Protein AF-A0A5D4GVX3-F1 (afdb_monomer_lite)

pLDDT: mean 91.22, std 5.54, range [58.03, 96.62]

Radius of gyration: 18.21 Å; chains: 1; bounding box: 42×25×49 Å

Foldseek 3Di:
DVVLVVVLQVLLQVLLVLLLVLVVCVVVVHPVSVVSLVVLVVLLDLLVLLLLLLQLLVLLLCLLVDDPVVNVVSVVPGLVVSLSSLSSSVSNNNSNLVSCVVVPNVCSCVSVVDPSCVSSVVSVVCVVCSVVCNPDNVSSVVSSVVSNVSSVVSVVVSVVD

Organism: NCBI:txid2682781

Structure (mmCIF, N/CA/C/O backbone):
data_AF-A0A5D4GVX3-F1
#
_entry.id   AF-A0A5D4GVX3-F1
#
loop_
_atom_site.group_PDB
_atom_site.id
_atom_site.type_symbol
_atom_site.label_atom_id
_atom_site.label_alt_id
_atom_site.label_comp_id
_atom_site.label_asym_id
_atom_site.label_entity_id
_atom_site.label_seq_id
_atom_site.pdbx_PDB_ins_code
_atom_site.Cartn_x
_atom_site.Cartn_y
_atom_site.Cartn_z
_atom_site.occupancy
_atom_site.B_iso_or_equiv
_atom_site.auth_seq_id
_atom_site.auth_comp_id
_atom_site.auth_asym_id
_atom_site.auth_atom_id
_atom_site.pdbx_PDB_model_num
ATOM 1 N N . MET A 1 1 ? 17.079 -0.373 6.292 1.00 58.03 1 MET A N 1
ATOM 2 C CA . MET A 1 1 ? 15.939 -1.264 6.608 1.00 58.03 1 MET A CA 1
ATOM 3 C C . MET A 1 1 ? 15.285 -0.957 7.957 1.00 58.03 1 MET A C 1
ATOM 5 O O . MET A 1 1 ? 14.075 -0.788 7.978 1.00 58.03 1 MET A O 1
ATOM 9 N N . ASN A 1 2 ? 16.046 -0.792 9.052 1.00 74.06 2 ASN A N 1
ATOM 10 C CA . ASN A 1 2 ? 15.476 -0.601 10.399 1.00 74.06 2 ASN A CA 1
ATOM 11 C C . ASN A 1 2 ? 14.503 0.596 10.521 1.00 74.06 2 ASN A C 1
ATOM 13 O O . ASN A 1 2 ? 13.453 0.479 11.136 1.00 74.06 2 ASN A O 1
ATOM 17 N N . ARG A 1 3 ? 14.794 1.723 9.849 1.00 83.81 3 ARG A N 1
ATOM 18 C CA . ARG A 1 3 ? 13.968 2.945 9.919 1.00 83.81 3 ARG A CA 1
ATOM 19 C C . ARG A 1 3 ? 12.583 2.810 9.270 1.00 83.81 3 ARG A C 1
ATOM 21 O O . ARG A 1 3 ? 11.622 3.406 9.739 1.00 83.81 3 ARG A O 1
ATOM 28 N N . THR A 1 4 ? 12.478 2.044 8.183 1.00 87.19 4 THR A N 1
ATOM 29 C CA . THR A 1 4 ? 11.204 1.825 7.477 1.00 87.19 4 THR A CA 1
ATOM 30 C C . THR A 1 4 ? 10.305 0.896 8.280 1.00 87.19 4 THR A C 1
ATOM 32 O O . THR A 1 4 ? 9.127 1.187 8.446 1.00 87.19 4 THR A O 1
ATOM 35 N N . VAL A 1 5 ? 10.877 -0.176 8.838 1.00 89.62 5 VAL A N 1
ATOM 36 C CA . VAL A 1 5 ? 10.152 -1.104 9.716 1.00 89.62 5 VAL A CA 1
ATOM 37 C C . VAL A 1 5 ? 9.718 -0.401 10.999 1.00 89.62 5 VAL A C 1
ATOM 39 O O . VAL A 1 5 ? 8.562 -0.517 11.385 1.00 89.62 5 VAL A O 1
ATOM 42 N N . SER A 1 6 ? 10.594 0.391 11.627 1.00 92.38 6 SER A N 1
ATOM 43 C CA . SER A 1 6 ? 10.228 1.142 12.831 1.00 92.38 6 SER A CA 1
ATOM 44 C C . SER A 1 6 ? 9.108 2.147 12.563 1.00 92.38 6 SER A C 1
ATOM 46 O O . SER A 1 6 ? 8.189 2.247 13.366 1.00 92.38 6 SER A O 1
ATOM 48 N N . A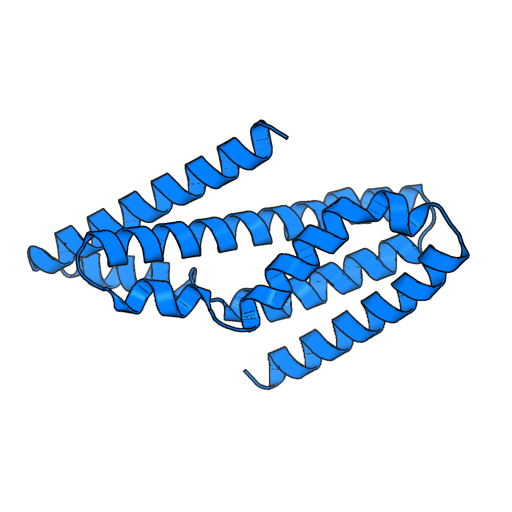LA A 1 7 ? 9.149 2.867 11.435 1.00 91.56 7 ALA A N 1
ATOM 49 C CA . ALA A 1 7 ? 8.081 3.790 11.050 1.00 91.56 7 ALA A CA 1
ATOM 50 C C . ALA A 1 7 ? 6.769 3.047 10.763 1.00 91.56 7 ALA A C 1
ATOM 52 O O . ALA A 1 7 ? 5.713 3.471 11.223 1.00 91.56 7 ALA A O 1
ATOM 53 N N . PHE A 1 8 ? 6.841 1.914 10.061 1.00 94.12 8 PHE A N 1
ATOM 54 C CA . PHE A 1 8 ? 5.690 1.057 9.800 1.00 94.12 8 PHE A CA 1
ATOM 55 C C . PHE A 1 8 ? 5.048 0.568 11.103 1.00 94.12 8 PHE A C 1
ATOM 57 O O . PHE A 1 8 ? 3.842 0.714 11.274 1.00 94.12 8 PHE A O 1
ATOM 64 N N . LEU A 1 9 ? 5.839 0.046 12.045 1.00 94.88 9 LEU A N 1
ATOM 65 C CA . LEU A 1 9 ? 5.340 -0.409 13.344 1.00 94.88 9 LEU A CA 1
ATOM 66 C C . LEU A 1 9 ? 4.771 0.745 14.170 1.00 94.88 9 LEU A C 1
ATOM 68 O O . LEU A 1 9 ? 3.699 0.605 14.746 1.00 94.88 9 LEU A O 1
ATOM 72 N N . LEU A 1 10 ? 5.453 1.892 14.197 1.00 96.06 10 LEU A N 1
ATOM 73 C CA . LEU A 1 10 ? 4.995 3.076 14.921 1.00 96.06 10 LEU A CA 1
ATOM 74 C C . LEU A 1 10 ? 3.619 3.533 14.422 1.00 96.06 10 LEU A C 1
ATOM 76 O O . LEU A 1 10 ? 2.715 3.728 15.230 1.00 96.06 10 LEU A O 1
ATOM 80 N N . VAL A 1 11 ? 3.446 3.666 13.103 1.00 95.94 11 VAL A N 1
ATOM 81 C CA . VAL A 1 11 ? 2.156 4.034 12.498 1.00 95.94 11 VAL A CA 1
ATOM 82 C C . VAL A 1 11 ? 1.083 3.011 12.868 1.00 95.94 11 VAL A C 1
ATOM 84 O O . VAL A 1 11 ? -0.012 3.399 13.270 1.00 95.94 11 VAL A O 1
ATOM 87 N N . GLY A 1 12 ? 1.401 1.719 12.811 1.00 95.31 12 GLY A N 1
ATOM 88 C CA . GLY A 1 12 ? 0.451 0.643 13.098 1.00 95.31 12 GLY A CA 1
ATOM 89 C C . GLY A 1 12 ? 0.004 0.651 14.556 1.00 95.31 12 GLY A C 1
ATOM 90 O O . GLY A 1 12 ? -1.183 0.547 14.848 1.00 95.31 12 GLY A O 1
ATOM 91 N N . VAL A 1 13 ? 0.939 0.859 15.484 1.00 96.31 13 VAL A N 1
ATOM 92 C CA . VAL A 1 13 ? 0.640 0.963 16.918 1.00 96.31 13 VAL A CA 1
ATOM 93 C C . VAL A 1 13 ? -0.185 2.214 17.214 1.00 96.31 13 VAL A C 1
ATOM 95 O O . VAL A 1 13 ? -1.193 2.125 17.910 1.00 96.31 13 VAL A O 1
ATOM 98 N N . LEU A 1 14 ? 0.194 3.377 16.677 1.00 96.56 14 LEU A N 1
ATOM 99 C CA . LEU A 1 14 ? -0.545 4.620 16.919 1.00 96.56 14 LEU A CA 1
ATOM 100 C C . LEU A 1 14 ? -1.964 4.567 16.337 1.00 96.56 14 LEU A C 1
ATOM 102 O O . LEU A 1 14 ? -2.912 4.996 16.992 1.00 96.56 14 LEU A O 1
ATOM 106 N N . THR A 1 15 ? -2.128 4.002 15.141 1.00 95.25 15 THR A N 1
ATOM 107 C CA . THR A 1 15 ? -3.449 3.821 14.515 1.00 95.25 15 THR A CA 1
ATOM 108 C C . THR A 1 15 ? -4.298 2.799 15.265 1.00 95.25 15 THR A C 1
ATOM 110 O O . THR A 1 15 ? -5.481 3.055 15.491 1.00 95.25 15 THR A O 1
ATOM 113 N N . ALA A 1 16 ? -3.704 1.705 15.749 1.00 95.19 16 ALA A N 1
ATOM 114 C CA . ALA A 1 16 ? -4.385 0.760 16.628 1.00 95.19 16 ALA A CA 1
ATOM 115 C C . ALA A 1 16 ? -4.859 1.436 17.924 1.00 95.19 16 ALA A C 1
ATOM 117 O O . ALA A 1 16 ? -6.019 1.291 18.295 1.00 95.19 16 ALA A O 1
ATOM 118 N N . LEU A 1 17 ? -4.013 2.234 18.585 1.00 95.75 17 LEU A N 1
ATOM 119 C CA . LEU A 1 17 ? -4.395 2.969 19.797 1.00 95.75 17 LEU A CA 1
ATOM 120 C C . LEU A 1 17 ? -5.536 3.964 19.542 1.00 95.75 17 LEU A C 1
ATOM 122 O O . LEU A 1 17 ? -6.456 4.056 20.354 1.00 95.75 17 LEU A O 1
ATOM 126 N N . LEU A 1 18 ? -5.522 4.667 18.406 1.00 94.50 18 LEU A N 1
ATOM 127 C CA . LEU A 1 18 ? -6.616 5.556 17.996 1.00 94.50 18 LEU A CA 1
ATOM 128 C C . LEU A 1 18 ? -7.925 4.788 17.752 1.00 94.50 18 LEU A C 1
ATOM 130 O O . LEU A 1 18 ? -8.999 5.251 18.152 1.00 94.50 18 LEU A O 1
ATOM 134 N N . ALA A 1 19 ? -7.848 3.606 17.137 1.00 94.19 19 ALA A N 1
ATOM 135 C CA . ALA A 1 19 ? -9.001 2.733 16.940 1.00 94.19 19 ALA A CA 1
ATOM 136 C C . ALA A 1 19 ? -9.552 2.226 18.282 1.00 94.19 19 ALA A C 1
ATOM 138 O O . ALA A 1 19 ? -10.756 2.309 18.520 1.00 94.19 19 ALA A O 1
ATOM 139 N N . VAL A 1 20 ? -8.678 1.789 19.193 1.00 94.75 20 VAL A N 1
ATOM 140 C CA . VAL A 1 20 ? -9.051 1.366 20.552 1.00 94.75 20 VAL A CA 1
ATOM 141 C C . VAL A 1 20 ? -9.720 2.499 21.323 1.00 94.75 20 VAL A C 1
ATOM 143 O O . VAL A 1 20 ? -10.772 2.288 21.924 1.00 94.75 20 VAL A O 1
ATOM 146 N N . LEU A 1 21 ? -9.160 3.709 21.275 1.00 94.06 21 LEU A N 1
ATOM 147 C CA . LEU A 1 21 ? -9.760 4.881 21.910 1.00 94.06 21 LEU A CA 1
ATOM 148 C C . LEU A 1 21 ? -11.154 5.165 21.338 1.00 94.06 21 LEU A C 1
ATOM 150 O O . LEU A 1 21 ? -12.090 5.418 22.094 1.00 94.06 21 LEU A O 1
ATOM 154 N N . SER A 1 22 ? -11.310 5.068 20.016 1.00 92.88 22 SER A N 1
ATOM 155 C CA . SER A 1 22 ? -12.602 5.254 19.348 1.00 92.88 22 SER A CA 1
ATOM 156 C C . SER A 1 22 ? -13.631 4.219 19.816 1.00 92.88 22 SER A C 1
ATOM 158 O O . SER A 1 22 ? -14.741 4.595 20.188 1.00 92.88 22 SER A O 1
ATOM 160 N N . ILE A 1 23 ? -13.253 2.937 19.889 1.00 92.25 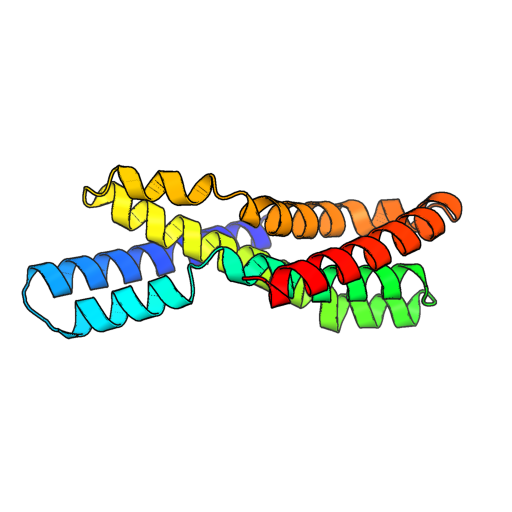23 ILE A N 1
ATOM 161 C CA . ILE A 1 23 ? -14.109 1.848 20.393 1.00 92.25 23 ILE A CA 1
ATOM 162 C C . ILE A 1 23 ? -14.487 2.087 21.862 1.00 92.25 23 ILE A C 1
ATOM 164 O O . ILE A 1 23 ? -15.657 1.988 22.232 1.00 92.25 23 ILE A O 1
ATOM 168 N N . ALA A 1 24 ? -13.518 2.453 22.703 1.00 92.38 24 ALA A N 1
ATOM 169 C CA . ALA A 1 24 ? -13.754 2.728 24.116 1.00 92.38 24 ALA A CA 1
ATOM 170 C C . ALA A 1 24 ? -14.734 3.895 24.321 1.00 92.38 24 ALA A C 1
ATOM 172 O O . ALA A 1 24 ? -15.618 3.810 25.174 1.00 92.38 24 ALA A O 1
ATOM 173 N N . LEU A 1 25 ? -14.616 4.960 23.521 1.00 93.00 25 LEU A N 1
ATOM 174 C CA . LEU A 1 25 ? -15.528 6.104 23.562 1.00 93.00 25 LEU A CA 1
ATOM 175 C C . LEU A 1 25 ? -16.950 5.730 23.128 1.00 93.00 25 LEU A C 1
ATOM 177 O O . LEU A 1 25 ? -17.900 6.144 23.796 1.00 93.00 25 LEU A O 1
ATOM 181 N N . VAL A 1 26 ? -17.104 4.910 22.079 1.00 92.62 26 VAL A N 1
ATOM 182 C CA . VAL A 1 26 ? -18.419 4.378 21.665 1.00 92.62 26 VAL A CA 1
ATOM 183 C C . VAL A 1 26 ? -19.050 3.570 22.796 1.00 92.62 26 VAL A C 1
ATOM 185 O O . VAL A 1 26 ? -20.200 3.814 23.152 1.00 92.62 26 VAL A O 1
ATOM 188 N N . ASN A 1 27 ? -18.285 2.675 23.426 1.00 89.88 27 ASN A N 1
ATOM 189 C CA . ASN A 1 27 ? -18.774 1.841 24.529 1.00 89.88 27 ASN A CA 1
ATOM 190 C C . ASN A 1 27 ? -19.198 2.656 25.763 1.00 89.88 27 ASN A C 1
ATOM 192 O O . ASN A 1 27 ? -19.987 2.183 26.577 1.00 89.88 27 ASN A O 1
ATOM 196 N N . LYS A 1 28 ? -18.679 3.879 25.917 1.00 92.62 28 LYS A N 1
ATOM 197 C CA . LYS A 1 28 ? -19.068 4.824 26.976 1.00 92.62 28 LYS A CA 1
ATOM 198 C C . LYS A 1 28 ? -20.224 5.753 26.577 1.00 92.62 28 LYS A C 1
ATOM 200 O O . LYS A 1 28 ? -20.630 6.572 27.393 1.00 92.62 28 LYS A O 1
ATOM 205 N N . GLY A 1 29 ? -20.759 5.632 25.360 1.00 90.12 29 GLY A N 1
ATOM 206 C CA . GLY A 1 29 ? -21.873 6.445 24.863 1.00 90.12 29 GLY A CA 1
ATOM 207 C C . GLY A 1 29 ? -21.468 7.811 24.298 1.00 90.12 29 GLY A C 1
ATOM 208 O O . GLY A 1 29 ? -22.335 8.637 24.019 1.00 90.12 29 GLY A O 1
ATOM 209 N N . TYR A 1 30 ? -20.171 8.075 24.103 1.00 90.94 30 TYR A N 1
ATOM 210 C CA . TYR A 1 30 ? -19.706 9.328 23.506 1.00 90.94 30 TYR A CA 1
ATOM 211 C C . TYR A 1 30 ? -19.734 9.252 21.972 1.00 90.94 30 TYR A C 1
ATOM 213 O O . TYR A 1 30 ? -19.004 8.468 21.362 1.00 90.94 30 TYR A O 1
ATOM 221 N N . GLY A 1 31 ? -20.502 10.139 21.327 1.00 85.75 31 GLY A N 1
ATOM 222 C CA . GLY A 1 31 ? -20.640 10.187 19.860 1.00 85.75 31 GLY A CA 1
ATOM 223 C C . GLY A 1 31 ? -19.329 10.420 19.089 1.00 85.75 31 GLY A C 1
ATOM 224 O O . GLY A 1 31 ? -19.208 10.015 17.934 1.00 85.75 31 GLY A O 1
ATOM 225 N N . PHE A 1 32 ? -18.306 10.994 19.733 1.00 88.38 32 PHE A N 1
ATOM 226 C CA . PHE A 1 32 ? -16.979 11.190 19.135 1.00 88.38 32 PHE A CA 1
ATOM 227 C C . PHE A 1 32 ? -16.289 9.879 18.739 1.00 88.38 32 PHE A C 1
ATOM 229 O O . PHE A 1 32 ? -15.534 9.864 17.768 1.00 88.38 32 PHE A O 1
ATOM 236 N N . GLY A 1 33 ? -16.569 8.772 19.436 1.00 87.94 33 GLY A N 1
ATOM 237 C CA . GLY A 1 33 ? -15.998 7.469 19.091 1.00 87.94 33 GLY A CA 1
ATOM 238 C C . GLY A 1 33 ? -16.492 6.942 17.737 1.00 87.94 33 GLY A C 1
ATOM 239 O O . GLY A 1 33 ? -15.712 6.387 16.960 1.00 87.94 33 GLY A O 1
ATOM 240 N N . ALA A 1 34 ? -17.766 7.181 17.405 1.00 89.56 34 ALA A N 1
ATOM 241 C CA . ALA A 1 34 ? -18.336 6.819 16.105 1.00 89.56 34 ALA A CA 1
ATOM 242 C C . ALA A 1 34 ? -17.726 7.668 14.977 1.00 89.56 34 ALA A C 1
ATOM 244 O O . ALA A 1 34 ? -17.435 7.178 13.889 1.00 89.56 34 ALA A O 1
ATOM 245 N N . LEU A 1 35 ? -17.458 8.943 15.266 1.00 91.81 35 LEU A N 1
ATOM 246 C CA . LEU A 1 35 ? -16.807 9.854 14.329 1.00 91.81 35 LE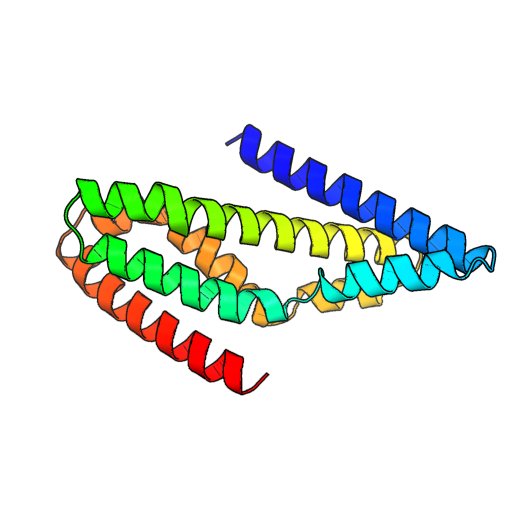U A CA 1
ATOM 247 C C . LEU A 1 35 ? -15.351 9.430 14.063 1.00 91.81 35 LEU A C 1
ATOM 249 O O . LEU A 1 35 ? -14.935 9.356 12.909 1.00 91.81 35 LEU A O 1
ATOM 253 N N . GLY A 1 36 ? -14.592 9.102 15.114 1.00 88.44 36 GLY A N 1
ATOM 254 C CA . GLY A 1 36 ? -13.207 8.631 15.005 1.00 88.44 36 GLY A CA 1
ATOM 255 C C . GLY A 1 36 ? -13.081 7.317 14.231 1.00 88.44 36 GLY A C 1
ATOM 256 O O . GLY A 1 36 ? -12.288 7.230 13.293 1.00 88.44 36 GLY A O 1
ATOM 257 N N . SER A 1 37 ? -13.918 6.329 14.556 1.00 88.56 37 SER A N 1
ATOM 258 C CA . SER A 1 37 ? -13.961 5.049 13.834 1.00 88.56 37 SER A CA 1
ATOM 259 C C . SER A 1 37 ? -14.353 5.224 12.365 1.00 88.56 37 SER A C 1
ATOM 261 O O . SER A 1 37 ? -13.650 4.721 11.496 1.00 88.56 37 SER A O 1
ATOM 263 N N . GLY A 1 38 ? -15.374 6.031 12.058 1.00 89.88 38 GLY A N 1
ATOM 264 C CA . GLY A 1 38 ? -15.751 6.314 10.670 1.00 89.88 38 GLY A CA 1
ATOM 265 C C . GLY A 1 38 ? -14.644 7.004 9.863 1.00 89.88 38 GLY A C 1
ATOM 266 O O . GLY A 1 38 ? -14.470 6.734 8.676 1.00 89.88 38 GLY A O 1
ATOM 267 N N . ARG A 1 39 ? -13.847 7.885 10.481 1.00 90.00 39 ARG A N 1
ATOM 268 C CA . ARG A 1 39 ? -12.690 8.508 9.808 1.00 90.00 39 ARG A CA 1
ATOM 269 C C . ARG A 1 39 ? -11.571 7.505 9.554 1.00 90.00 39 ARG A C 1
ATOM 271 O O . ARG A 1 39 ? -11.006 7.518 8.463 1.00 90.00 39 ARG A O 1
ATOM 278 N N . LEU A 1 40 ? -11.282 6.642 10.526 1.00 90.44 40 LEU A N 1
ATOM 279 C CA . LEU A 1 40 ? -10.305 5.570 10.359 1.00 90.44 40 LEU A CA 1
ATOM 280 C C . LEU A 1 40 ? -10.731 4.596 9.262 1.00 90.44 40 LEU A C 1
ATOM 282 O O . LEU A 1 40 ? -9.882 4.211 8.473 1.00 90.44 40 LEU A O 1
ATOM 286 N N . ASP A 1 41 ? -12.018 4.285 9.136 1.00 87.75 41 ASP A N 1
ATOM 287 C CA . ASP A 1 41 ? -12.528 3.366 8.110 1.00 87.75 41 ASP A CA 1
ATOM 288 C C . ASP A 1 41 ? -12.414 3.929 6.695 1.00 87.75 41 ASP A C 1
ATOM 290 O O . ASP A 1 41 ? -12.053 3.211 5.766 1.00 87.75 41 ASP A O 1
ATOM 294 N N . 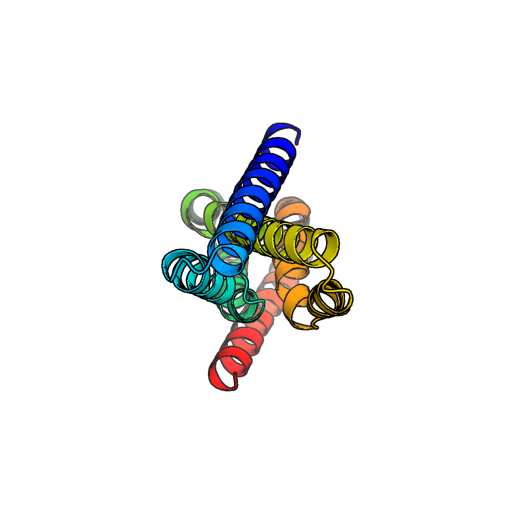ASN A 1 42 ? -12.641 5.235 6.535 1.00 87.12 42 ASN A N 1
ATOM 295 C CA . ASN A 1 42 ? -12.437 5.908 5.253 1.00 87.12 42 ASN A CA 1
ATOM 296 C C . ASN A 1 42 ? -10.964 5.889 4.809 1.00 87.12 42 ASN A C 1
ATOM 298 O O . ASN A 1 42 ? -10.681 5.867 3.614 1.00 87.12 42 ASN A O 1
ATOM 302 N N . ILE A 1 43 ? -10.024 5.908 5.760 1.00 86.50 43 ILE A N 1
ATOM 303 C CA . ILE A 1 43 ? -8.583 5.829 5.477 1.00 86.50 43 ILE A CA 1
ATOM 304 C C . ILE A 1 43 ? -8.152 4.368 5.297 1.00 86.50 43 ILE A C 1
ATOM 306 O O . ILE A 1 43 ? -7.373 4.053 4.400 1.00 86.50 43 ILE A O 1
ATOM 310 N N . ALA A 1 44 ? -8.670 3.467 6.129 1.00 84.56 44 ALA A N 1
ATOM 311 C CA . ALA A 1 44 ? -8.348 2.047 6.166 1.00 84.56 44 ALA A CA 1
ATOM 312 C C . ALA A 1 44 ? -9.132 1.241 5.114 1.00 84.56 44 ALA A C 1
ATOM 314 O O . ALA A 1 44 ? -9.613 0.141 5.387 1.00 84.56 44 ALA A O 1
ATOM 315 N N . SER A 1 45 ? -9.237 1.783 3.901 1.00 86.62 45 SER A N 1
ATOM 316 C CA . SER A 1 45 ? -9.891 1.130 2.772 1.00 86.62 45 SER A CA 1
ATOM 317 C C . SER A 1 45 ? -8.858 0.585 1.791 1.00 86.62 45 SER A C 1
ATOM 319 O O . SER A 1 45 ? -8.012 1.327 1.281 1.00 86.62 45 SER A O 1
ATOM 321 N N . ALA A 1 46 ? -8.959 -0.710 1.481 1.00 84.56 46 ALA A N 1
ATOM 322 C CA . ALA A 1 46 ? -8.105 -1.367 0.492 1.00 84.56 46 ALA A CA 1
ATOM 323 C C . ALA A 1 46 ? -8.292 -0.785 -0.925 1.00 84.56 46 ALA A C 1
ATOM 325 O O . ALA A 1 46 ? -7.364 -0.829 -1.737 1.00 84.56 46 ALA A O 1
ATOM 326 N N . ALA A 1 47 ? -9.430 -0.128 -1.190 1.00 87.12 47 ALA A N 1
ATOM 327 C CA . ALA A 1 47 ? -9.735 0.473 -2.488 1.00 87.12 47 ALA A CA 1
ATOM 328 C C . ALA A 1 47 ? -8.744 1.584 -2.858 1.00 87.12 47 ALA A C 1
ATOM 330 O O . ALA A 1 47 ? -8.514 1.852 -4.035 1.00 87.12 47 ALA A O 1
ATOM 331 N N . THR A 1 48 ? -8.097 2.190 -1.858 1.00 90.00 48 THR A N 1
ATOM 332 C CA . THR A 1 48 ? -7.086 3.235 -2.056 1.00 90.00 48 THR A CA 1
ATOM 333 C C . THR A 1 48 ? -5.812 2.725 -2.738 1.00 90.00 48 THR A C 1
ATOM 335 O O . THR A 1 48 ? -5.097 3.519 -3.355 1.00 90.00 48 THR A O 1
ATOM 338 N N . PHE A 1 49 ? -5.529 1.416 -2.706 1.00 92.88 49 PHE A N 1
ATOM 339 C CA . PHE A 1 49 ? -4.325 0.861 -3.332 1.00 92.88 49 PHE A CA 1
ATOM 340 C C . PHE A 1 49 ? -4.395 0.810 -4.857 1.00 92.88 49 PHE A C 1
ATOM 342 O O . PHE A 1 49 ? -3.350 0.902 -5.497 1.00 92.88 49 PHE A O 1
ATOM 349 N N . VAL A 1 50 ? -5.587 0.705 -5.449 1.00 92.44 50 VAL A N 1
ATOM 350 C CA . VAL A 1 50 ? -5.757 0.640 -6.912 1.00 92.44 50 VAL A CA 1
ATOM 351 C C . VAL A 1 50 ? -5.295 1.934 -7.605 1.00 92.44 50 VAL A C 1
ATOM 353 O O . VAL A 1 50 ? -4.379 1.863 -8.433 1.00 92.44 50 VAL A O 1
ATOM 356 N N . PRO A 1 51 ? -5.818 3.131 -7.258 1.00 92.81 51 PRO A N 1
ATOM 357 C CA . PRO A 1 51 ? -5.342 4.376 -7.858 1.00 92.81 51 PRO A CA 1
ATOM 358 C C . PRO A 1 51 ? -3.882 4.662 -7.492 1.00 92.81 51 PRO A C 1
ATOM 360 O O . PRO A 1 51 ? -3.121 5.174 -8.313 1.00 92.81 51 PRO A O 1
ATOM 363 N N . LEU A 1 52 ? -3.447 4.284 -6.287 1.00 94.31 52 LEU A N 1
ATOM 364 C CA . LEU A 1 52 ? -2.068 4.491 -5.855 1.00 94.31 52 LEU A CA 1
ATOM 365 C C . LEU A 1 52 ? -1.084 3.624 -6.658 1.00 94.31 52 LEU A C 1
ATOM 367 O O . LEU A 1 52 ? -0.024 4.109 -7.060 1.00 94.31 52 LEU A O 1
ATOM 371 N N . ALA A 1 53 ? -1.456 2.384 -6.982 1.00 95.06 53 ALA A N 1
ATOM 372 C CA . ALA A 1 53 ? -0.686 1.513 -7.865 1.00 95.06 53 ALA A CA 1
ATOM 373 C C . ALA A 1 53 ? -0.681 2.005 -9.316 1.00 95.06 53 ALA A C 1
ATOM 375 O O . ALA A 1 53 ? 0.343 1.871 -9.992 1.00 95.06 53 ALA A O 1
ATOM 376 N N . ALA A 1 54 ? -1.759 2.637 -9.791 1.00 94.81 54 ALA A N 1
ATOM 377 C CA . ALA A 1 54 ? -1.777 3.280 -11.105 1.00 94.81 54 ALA A CA 1
ATOM 378 C C . ALA A 1 54 ? -0.714 4.388 -11.198 1.00 94.81 54 ALA A C 1
ATOM 380 O O . ALA A 1 54 ? 0.115 4.394 -12.107 1.00 94.81 54 ALA A O 1
ATOM 381 N N . ILE A 1 55 ? -0.683 5.292 -10.216 1.00 95.81 55 ILE A N 1
ATOM 382 C CA . ILE A 1 55 ? 0.277 6.405 -10.201 1.00 95.81 55 ILE A CA 1
ATOM 383 C C . ILE A 1 55 ? 1.703 5.878 -9.995 1.00 95.81 55 ILE A C 1
ATOM 385 O O . ILE A 1 55 ? 2.644 6.336 -10.648 1.00 95.81 55 ILE A O 1
ATOM 389 N N . TYR A 1 56 ? 1.877 4.882 -9.125 1.00 96.62 56 TYR A N 1
ATOM 390 C CA . TYR A 1 56 ? 3.181 4.270 -8.895 1.00 96.62 56 TYR A CA 1
ATOM 391 C C . TYR A 1 56 ? 3.723 3.578 -10.150 1.00 96.62 56 TYR A C 1
ATOM 393 O O . TYR A 1 56 ? 4.884 3.773 -10.508 1.00 96.62 56 TYR A O 1
ATOM 401 N N . SER A 1 57 ? 2.892 2.791 -10.837 1.00 95.81 57 SER A N 1
ATOM 402 C CA . SER A 1 57 ? 3.282 2.116 -12.079 1.00 95.81 57 SER A CA 1
ATOM 403 C C . SER A 1 57 ? 3.621 3.119 -13.180 1.00 95.81 57 SER A C 1
ATOM 405 O O . SER A 1 57 ? 4.617 2.928 -13.872 1.00 95.81 57 SER A O 1
ATOM 407 N N . LEU A 1 58 ? 2.912 4.248 -13.265 1.00 96.06 58 LEU A N 1
ATOM 408 C CA . LEU A 1 58 ? 3.275 5.330 -14.179 1.00 96.06 58 LEU A CA 1
ATOM 409 C C . LEU A 1 58 ? 4.656 5.911 -13.840 1.00 96.06 58 LEU A C 1
ATOM 411 O O . LEU A 1 58 ? 5.502 6.066 -14.722 1.00 96.06 58 LEU A O 1
ATOM 415 N N . ALA A 1 59 ? 4.922 6.190 -12.561 1.00 95.62 59 ALA A N 1
ATOM 416 C CA . ALA A 1 59 ? 6.231 6.667 -12.114 1.00 95.62 59 ALA A CA 1
ATOM 417 C C . ALA A 1 59 ? 7.345 5.645 -12.409 1.00 95.62 59 ALA A C 1
ATOM 419 O O . ALA A 1 59 ? 8.437 6.021 -12.843 1.00 95.62 59 ALA A O 1
ATOM 420 N N . ALA A 1 60 ? 7.069 4.353 -12.225 1.00 95.06 60 ALA A N 1
ATOM 421 C CA . ALA A 1 60 ? 7.985 3.268 -12.558 1.00 95.06 60 ALA A CA 1
ATOM 422 C C . ALA A 1 60 ? 8.256 3.194 -14.071 1.00 95.06 60 ALA A C 1
ATOM 424 O O . ALA A 1 60 ? 9.417 3.125 -14.476 1.00 95.06 60 ALA A O 1
ATOM 425 N N . ALA A 1 61 ? 7.224 3.301 -14.912 1.00 95.81 61 ALA A N 1
ATOM 426 C CA . ALA A 1 61 ? 7.367 3.360 -16.366 1.00 95.81 61 ALA A CA 1
ATOM 427 C C . ALA A 1 61 ? 8.235 4.556 -16.795 1.00 95.81 61 ALA A C 1
ATOM 429 O O . ALA A 1 61 ? 9.159 4.401 -17.597 1.00 95.81 61 ALA A O 1
ATOM 430 N N . LEU A 1 62 ? 8.021 5.732 -16.198 1.00 94.44 62 LEU A N 1
ATOM 431 C CA . LEU A 1 62 ? 8.850 6.913 -16.451 1.00 94.44 62 LEU A CA 1
ATOM 432 C C . LEU A 1 62 ? 10.319 6.676 -16.079 1.00 94.44 62 LEU A C 1
ATOM 434 O O . LEU A 1 62 ? 11.204 7.046 -16.846 1.00 94.44 62 LEU A O 1
ATOM 438 N N . MET A 1 63 ? 10.613 6.011 -14.960 1.00 93.75 63 MET A N 1
ATOM 439 C CA . MET A 1 63 ? 11.998 5.665 -14.599 1.00 93.75 63 MET A CA 1
ATOM 440 C C . MET A 1 63 ? 12.654 4.657 -15.542 1.00 93.75 63 MET A C 1
ATOM 442 O O . MET A 1 63 ? 13.882 4.675 -15.690 1.00 93.75 63 MET A O 1
ATOM 446 N N . MET A 1 64 ? 11.860 3.783 -16.164 1.00 93.25 64 MET A N 1
ATOM 447 C CA . MET A 1 64 ? 12.342 2.888 -17.213 1.00 93.25 64 MET A CA 1
ATOM 448 C C . MET A 1 64 ? 12.594 3.643 -18.517 1.00 93.25 64 MET A C 1
ATOM 450 O O . MET A 1 64 ? 13.503 3.285 -19.252 1.00 93.25 64 MET A O 1
ATOM 454 N N . LEU A 1 65 ? 11.871 4.715 -18.821 1.00 92.94 65 LEU A N 1
ATOM 455 C CA . LEU A 1 65 ? 12.081 5.461 -20.064 1.00 92.94 65 LEU A CA 1
ATOM 456 C C . LEU A 1 65 ? 13.209 6.501 -19.947 1.00 92.94 65 LEU A C 1
ATOM 458 O O . LEU A 1 65 ? 14.066 6.610 -20.823 1.00 92.94 65 LEU A O 1
ATOM 462 N N . LEU A 1 66 ? 13.236 7.243 -18.842 1.00 92.50 66 LEU A N 1
ATOM 463 C CA . LEU A 1 66 ? 14.044 8.449 -18.673 1.00 92.50 66 LEU A CA 1
ATOM 464 C C . LEU A 1 66 ? 15.554 8.187 -18.491 1.00 92.50 66 LEU A C 1
ATOM 466 O O . LEU A 1 66 ? 15.968 7.122 -18.016 1.00 92.50 66 LEU A O 1
ATOM 470 N N . PRO A 1 67 ? 16.411 9.181 -18.809 1.00 90.50 67 PRO A N 1
ATOM 471 C CA . PRO A 1 67 ? 17.833 9.131 -18.480 1.00 90.50 67 PRO A CA 1
ATOM 472 C C . PRO A 1 67 ? 18.051 9.144 -16.960 1.00 90.50 67 PRO A C 1
ATOM 474 O O . PRO A 1 67 ? 17.204 9.609 -16.197 1.00 90.50 67 PRO A O 1
ATOM 477 N N . LEU A 1 68 ? 19.224 8.680 -16.510 1.00 88.75 68 LEU A N 1
ATOM 478 C CA . LEU A 1 68 ? 19.539 8.441 -15.091 1.00 88.75 68 LEU A CA 1
ATOM 479 C C . LEU A 1 68 ? 19.178 9.610 -14.157 1.00 88.75 68 LEU A C 1
ATOM 481 O O . LEU A 1 68 ? 18.575 9.377 -13.113 1.00 88.75 68 LEU A O 1
ATOM 485 N N . ARG A 1 69 ? 19.494 10.854 -14.544 1.00 90.38 69 ARG A N 1
ATOM 486 C CA . ARG A 1 69 ? 19.195 12.050 -13.733 1.00 90.38 69 ARG A CA 1
ATOM 487 C C . ARG A 1 69 ? 17.693 12.289 -13.571 1.00 90.38 69 ARG A C 1
ATOM 489 O O . ARG A 1 69 ? 17.225 12.499 -12.458 1.00 90.38 69 ARG A O 1
ATOM 496 N N . ALA A 1 70 ? 16.936 12.211 -14.664 1.00 92.38 70 ALA A N 1
ATOM 497 C CA . ALA A 1 70 ? 15.490 12.408 -14.635 1.00 92.38 70 ALA A CA 1
ATOM 498 C C . ALA A 1 70 ? 14.778 11.245 -13.925 1.00 92.38 70 ALA A C 1
ATOM 500 O O . ALA A 1 70 ? 13.871 11.474 -13.133 1.00 92.38 70 ALA A O 1
ATOM 501 N N . ALA A 1 71 ? 15.245 10.007 -14.105 1.00 91.00 71 ALA A N 1
ATOM 502 C CA . ALA A 1 71 ? 14.744 8.865 -13.345 1.00 91.00 71 ALA A CA 1
ATOM 503 C C . ALA A 1 71 ? 14.996 9.021 -11.832 1.00 91.00 71 ALA A C 1
ATOM 505 O O . ALA A 1 71 ? 14.120 8.705 -11.032 1.00 91.00 71 ALA A O 1
ATOM 506 N N . GLY A 1 72 ? 16.157 9.559 -11.436 1.00 91.38 72 GLY A N 1
ATOM 507 C CA . GLY A 1 72 ? 16.444 9.902 -10.039 1.00 91.38 72 GLY A CA 1
ATOM 508 C C . GLY A 1 72 ? 15.477 10.950 -9.478 1.00 91.38 72 GLY A C 1
ATOM 509 O O . GLY A 1 72 ? 14.980 10.789 -8.365 1.00 91.38 72 GLY A O 1
ATOM 510 N N . PHE A 1 73 ? 15.138 11.971 -10.270 1.00 94.94 73 PHE A N 1
ATOM 511 C CA . PHE A 1 73 ? 14.138 12.976 -9.897 1.00 94.94 73 PHE A CA 1
ATOM 512 C C . PHE A 1 73 ? 12.742 12.366 -9.698 1.00 94.94 73 PHE A C 1
ATOM 514 O O . PHE A 1 73 ? 12.096 12.638 -8.685 1.00 94.94 73 PHE A O 1
ATOM 521 N N . VAL A 1 74 ? 12.291 11.502 -10.616 1.00 95.25 74 VAL A N 1
ATOM 522 C CA . VAL A 1 74 ? 11.001 10.796 -10.485 1.00 95.25 74 VAL A CA 1
ATOM 523 C C . VAL A 1 74 ? 11.014 9.858 -9.276 1.00 95.25 74 VAL A C 1
ATOM 525 O O . VAL A 1 74 ? 10.015 9.745 -8.568 1.00 95.25 74 VAL A O 1
ATOM 528 N N . HIS A 1 75 ? 12.142 9.208 -8.985 1.00 93.50 75 HIS A N 1
ATOM 529 C CA . HIS A 1 75 ? 12.257 8.342 -7.813 1.00 93.50 75 HIS A CA 1
ATOM 530 C C . HIS A 1 75 ? 12.103 9.118 -6.509 1.00 93.50 75 HIS A C 1
ATOM 532 O O . HIS A 1 75 ? 11.295 8.732 -5.666 1.00 93.50 75 HIS A O 1
ATOM 538 N N . ALA A 1 76 ? 12.821 10.233 -6.374 1.00 94.12 76 ALA A N 1
ATOM 539 C CA . ALA A 1 76 ? 12.792 11.047 -5.166 1.00 94.12 76 ALA A CA 1
ATOM 540 C C . ALA A 1 76 ? 11.426 11.712 -4.925 1.00 94.12 76 ALA A C 1
ATOM 542 O O . ALA A 1 76 ? 10.975 11.766 -3.784 1.00 94.12 76 ALA A O 1
ATOM 543 N N . ASN A 1 77 ? 10.763 12.193 -5.982 1.00 95.12 77 ASN A N 1
ATOM 544 C CA . ASN A 1 77 ? 9.562 13.025 -5.843 1.00 95.12 77 ASN A CA 1
ATOM 545 C C . ASN A 1 77 ? 8.241 12.277 -6.055 1.00 95.12 77 ASN A C 1
ATOM 547 O O . ASN A 1 77 ? 7.208 12.755 -5.600 1.00 95.12 77 ASN A O 1
ATOM 551 N N . ALA A 1 78 ? 8.249 11.127 -6.734 1.00 93.88 78 ALA A N 1
ATOM 552 C CA . ALA A 1 78 ? 7.034 10.360 -7.004 1.00 93.88 78 ALA A CA 1
ATOM 553 C C . ALA A 1 78 ? 7.082 8.974 -6.356 1.00 93.88 78 ALA A C 1
ATOM 555 O O . ALA A 1 78 ? 6.350 8.717 -5.404 1.00 93.88 78 ALA A O 1
ATOM 556 N N . ALA A 1 79 ? 7.948 8.068 -6.819 1.00 93.88 79 ALA A N 1
ATOM 557 C CA . ALA A 1 79 ? 7.856 6.675 -6.370 1.00 93.88 79 ALA A CA 1
ATOM 558 C C . ALA A 1 79 ? 8.229 6.470 -4.902 1.00 93.88 79 ALA A C 1
ATOM 560 O O . ALA A 1 79 ? 7.609 5.635 -4.255 1.00 93.88 79 ALA A O 1
ATOM 561 N N . GLY A 1 80 ? 9.220 7.196 -4.374 1.00 94.38 80 GLY A N 1
ATOM 562 C CA . GLY A 1 80 ? 9.577 7.144 -2.954 1.00 94.38 80 GLY A CA 1
ATOM 563 C C . GLY A 1 80 ? 8.390 7.515 -2.056 1.00 94.38 80 GLY A C 1
ATOM 564 O O . GLY A 1 80 ? 7.985 6.692 -1.234 1.00 94.38 80 GLY A O 1
ATOM 565 N N . PRO A 1 81 ? 7.781 8.701 -2.249 1.00 95.38 81 PRO A N 1
ATOM 566 C CA . PRO A 1 81 ? 6.563 9.099 -1.544 1.00 95.38 81 PRO A CA 1
ATOM 567 C C . PRO A 1 81 ? 5.373 8.152 -1.749 1.00 95.38 81 PRO A C 1
ATOM 569 O O . PRO A 1 81 ? 4.648 7.860 -0.802 1.00 95.38 81 PRO A O 1
ATOM 572 N N . LEU A 1 82 ? 5.160 7.632 -2.960 1.00 95.81 82 LEU A N 1
ATOM 573 C CA . LEU A 1 82 ? 4.063 6.691 -3.225 1.00 95.81 82 LEU A CA 1
ATOM 574 C C . LEU A 1 82 ? 4.279 5.357 -2.501 1.00 95.81 82 LEU A C 1
ATOM 576 O O . LEU A 1 82 ? 3.355 4.831 -1.886 1.00 95.81 82 LEU A O 1
ATOM 580 N N . TYR A 1 83 ? 5.507 4.839 -2.505 1.00 95.44 83 TYR A N 1
ATOM 581 C CA . TYR A 1 83 ? 5.878 3.641 -1.755 1.00 95.44 83 TYR A CA 1
ATOM 582 C C . TYR A 1 83 ? 5.695 3.831 -0.244 1.00 95.44 83 TYR A C 1
ATOM 584 O O . TYR A 1 83 ? 5.099 2.978 0.414 1.00 95.44 83 TYR A O 1
ATOM 592 N N . SER A 1 84 ? 6.154 4.954 0.319 1.00 94.94 84 SER A N 1
ATOM 593 C CA . SER A 1 84 ? 5.952 5.230 1.745 1.00 94.94 84 SER A CA 1
ATOM 594 C C . SER A 1 84 ? 4.471 5.391 2.087 1.00 94.94 84 SER A C 1
ATOM 596 O O . SER A 1 84 ? 4.033 4.869 3.108 1.00 94.94 84 SER A O 1
ATOM 598 N N . THR A 1 85 ? 3.685 6.025 1.215 1.00 94.75 85 THR A N 1
ATOM 599 C CA . THR A 1 85 ? 2.228 6.142 1.380 1.00 94.75 85 THR A CA 1
ATOM 600 C C . THR A 1 85 ? 1.560 4.768 1.386 1.00 94.75 85 THR A C 1
ATOM 602 O O . THR A 1 85 ? 0.757 4.493 2.275 1.00 94.75 85 THR A O 1
ATOM 605 N N . ALA A 1 86 ? 1.938 3.871 0.469 1.00 94.94 86 ALA A N 1
ATOM 606 C CA . ALA A 1 86 ? 1.433 2.499 0.445 1.00 94.94 86 ALA A CA 1
ATOM 607 C C . ALA A 1 86 ? 1.733 1.755 1.758 1.00 94.94 86 ALA A C 1
ATOM 609 O O . ALA A 1 86 ? 0.855 1.094 2.310 1.00 94.94 86 ALA A O 1
ATOM 610 N N . LEU A 1 87 ? 2.947 1.905 2.298 1.00 95.38 87 LEU A N 1
ATOM 611 C CA . LEU A 1 87 ? 3.319 1.316 3.587 1.00 95.38 87 LEU A CA 1
ATOM 612 C C . LEU A 1 87 ? 2.534 1.909 4.761 1.00 95.38 87 LEU A C 1
ATOM 614 O O . LEU A 1 87 ? 2.121 1.166 5.648 1.00 95.38 87 LEU A O 1
ATOM 618 N N . VAL A 1 88 ? 2.330 3.227 4.781 1.00 95.31 88 VAL A N 1
ATOM 619 C CA . VAL A 1 88 ? 1.560 3.913 5.829 1.00 95.31 88 VAL A CA 1
ATOM 620 C C . VAL A 1 88 ? 0.099 3.469 5.800 1.00 95.31 88 VAL A C 1
ATOM 622 O O . VAL A 1 88 ? -0.452 3.157 6.854 1.00 95.31 88 VAL A O 1
ATOM 625 N N . LEU A 1 89 ? -0.515 3.373 4.618 1.00 94.44 89 LEU A N 1
ATOM 626 C CA . LEU A 1 89 ? -1.884 2.875 4.462 1.00 94.44 89 LEU A CA 1
ATOM 627 C C . LEU A 1 89 ? -1.998 1.412 4.890 1.00 94.44 89 LEU A C 1
ATOM 629 O O . LEU A 1 89 ? -2.873 1.077 5.684 1.00 94.44 89 LEU A O 1
ATOM 633 N N . LEU A 1 90 ? -1.075 0.554 4.447 1.00 94.88 90 LEU A N 1
ATOM 634 C CA . LEU A 1 90 ? -1.050 -0.856 4.839 1.00 94.88 90 LEU A CA 1
ATOM 635 C C . LEU A 1 90 ? -0.917 -1.009 6.359 1.00 94.88 90 LEU A C 1
ATOM 637 O O . LEU A 1 90 ? -1.666 -1.762 6.977 1.00 94.88 90 LEU A O 1
ATOM 641 N N . SER A 1 91 ? -0.002 -0.251 6.963 1.00 95.19 91 SER A N 1
ATOM 642 C CA . SER A 1 91 ? 0.187 -0.208 8.412 1.00 95.19 91 SER A CA 1
ATOM 643 C C . SER A 1 91 ? -1.072 0.262 9.145 1.00 95.19 91 SER A C 1
ATOM 645 O O . SER A 1 91 ? -1.479 -0.355 10.128 1.00 95.19 91 SER A O 1
ATOM 647 N N . THR A 1 92 ? -1.729 1.303 8.629 1.00 95.25 92 THR A N 1
ATOM 648 C CA . THR A 1 92 ? -2.975 1.844 9.188 1.00 95.25 92 THR A CA 1
ATOM 649 C C . THR A 1 92 ? -4.091 0.806 9.156 1.00 95.25 92 THR A C 1
ATOM 651 O O . THR A 1 92 ? -4.759 0.601 10.168 1.00 95.25 92 THR A O 1
ATOM 654 N N . ILE A 1 93 ? -4.270 0.105 8.032 1.00 94.25 93 ILE A N 1
ATOM 655 C CA . ILE A 1 93 ? -5.294 -0.938 7.911 1.00 94.25 93 ILE A CA 1
ATOM 656 C C . ILE A 1 93 ? -5.012 -2.076 8.893 1.00 94.25 93 ILE A C 1
ATOM 658 O O . ILE A 1 93 ? -5.901 -2.467 9.647 1.00 94.25 93 ILE A O 1
ATOM 662 N N . ILE A 1 94 ? -3.771 -2.569 8.944 1.00 94.50 94 ILE A N 1
ATOM 663 C CA . ILE A 1 94 ? -3.386 -3.633 9.880 1.00 94.50 94 ILE A CA 1
ATOM 664 C C . ILE A 1 94 ? -3.620 -3.189 11.330 1.00 94.50 94 ILE A C 1
ATOM 666 O O . ILE A 1 94 ? -4.184 -3.956 12.106 1.00 94.50 94 ILE A O 1
ATOM 670 N N . GLY A 1 95 ? -3.249 -1.957 11.692 1.00 93.69 95 GLY A N 1
ATOM 671 C CA . GLY A 1 95 ? -3.462 -1.404 13.032 1.00 93.69 95 GLY A CA 1
ATOM 672 C C . GLY A 1 95 ? -4.941 -1.333 13.418 1.00 93.69 95 GLY A C 1
ATOM 673 O O . GLY A 1 95 ? -5.325 -1.795 14.496 1.00 93.69 95 GLY A O 1
ATOM 674 N N . VAL A 1 96 ? -5.792 -0.825 12.521 1.00 94.31 96 VAL A N 1
ATOM 675 C CA . VAL A 1 96 ? -7.247 -0.740 12.738 1.00 94.31 96 VAL A CA 1
ATOM 676 C C . VAL A 1 96 ? -7.869 -2.130 12.888 1.00 94.31 96 VAL A C 1
ATOM 678 O O . VAL A 1 96 ? -8.632 -2.359 13.832 1.00 94.31 96 VAL A O 1
ATOM 681 N N . GLN A 1 97 ? -7.528 -3.082 12.014 1.00 93.75 97 GLN A N 1
ATOM 682 C CA . GLN A 1 97 ? -8.099 -4.431 12.090 1.00 93.75 97 GLN A CA 1
ATOM 683 C C . GLN A 1 97 ? -7.572 -5.227 13.286 1.00 93.75 97 GLN A C 1
ATOM 685 O O . GLN A 1 97 ? -8.344 -5.946 13.919 1.00 93.75 97 GLN A O 1
ATOM 690 N N . ALA A 1 98 ? -6.302 -5.057 13.663 1.00 93.69 98 ALA A N 1
ATOM 691 C CA . ALA A 1 98 ? -5.749 -5.660 14.873 1.00 93.69 98 ALA A CA 1
ATOM 692 C C . ALA A 1 98 ? -6.469 -5.154 16.134 1.00 93.69 98 ALA A C 1
ATOM 694 O O . ALA A 1 98 ? -6.826 -5.956 16.998 1.00 93.69 98 ALA A O 1
ATOM 695 N N . ALA A 1 99 ? -6.751 -3.847 16.217 1.00 93.31 99 ALA A N 1
ATOM 696 C CA . ALA A 1 99 ? -7.542 -3.279 17.307 1.00 93.31 99 ALA A CA 1
ATOM 697 C C . ALA A 1 99 ? -8.961 -3.868 17.343 1.00 93.31 99 ALA A C 1
ATOM 699 O O . ALA A 1 99 ? -9.429 -4.302 18.392 1.00 93.31 99 ALA A O 1
ATOM 700 N N . ARG A 1 100 ? -9.642 -3.958 16.199 1.00 92.00 100 ARG A N 1
ATOM 701 C CA . ARG A 1 100 ? -10.993 -4.543 16.115 1.00 92.00 100 ARG A CA 1
ATOM 702 C C . ARG A 1 100 ? -11.025 -6.015 16.513 1.00 92.00 100 ARG A C 1
ATOM 704 O O . ARG A 1 100 ? -11.925 -6.429 17.243 1.00 92.00 100 ARG A O 1
ATOM 711 N N . PHE A 1 101 ? -10.032 -6.782 16.078 1.00 93.06 101 PHE A N 1
ATOM 712 C CA . PHE A 1 101 ? -9.878 -8.181 16.454 1.00 93.06 101 PHE A CA 1
ATOM 713 C C . PHE A 1 101 ? -9.679 -8.336 17.967 1.00 93.06 101 PHE A C 1
ATOM 715 O O . PHE A 1 101 ? -10.374 -9.132 18.600 1.00 93.06 101 PHE A O 1
ATOM 722 N N . ALA A 1 102 ? -8.803 -7.521 18.566 1.00 91.62 102 ALA A N 1
ATOM 723 C CA . ALA A 1 102 ? -8.546 -7.533 20.007 1.00 91.62 102 ALA A CA 1
ATOM 724 C C . ALA A 1 102 ? -9.788 -7.181 20.848 1.00 91.62 102 ALA A C 1
ATOM 726 O O . ALA A 1 102 ? -9.936 -7.682 21.960 1.00 91.62 102 ALA A O 1
ATOM 727 N N . PHE A 1 103 ? -10.698 -6.365 20.309 1.00 90.75 103 PHE A N 1
ATOM 728 C CA . PHE A 1 103 ? -11.940 -5.944 20.969 1.00 90.75 103 PHE A CA 1
ATOM 729 C C . PHE A 1 103 ? -13.180 -6.745 20.526 1.00 90.75 103 PHE A C 1
ATOM 731 O O . PHE A 1 103 ? -14.309 -6.316 20.756 1.00 90.75 103 PHE A O 1
ATOM 738 N N . GLY A 1 104 ? -12.986 -7.935 19.943 1.00 85.88 104 GLY A N 1
ATOM 739 C CA . GLY A 1 104 ? -14.040 -8.947 19.782 1.00 85.88 104 GLY A CA 1
ATOM 740 C C . GLY A 1 104 ? -14.601 -9.124 18.370 1.00 85.88 104 GLY A C 1
ATOM 741 O O . GLY A 1 104 ? -15.393 -10.042 18.154 1.00 85.88 104 GLY A O 1
ATOM 742 N N . SER A 1 105 ? -14.174 -8.328 17.386 1.00 87.19 105 SER A N 1
ATOM 743 C CA . SER A 1 105 ? -14.609 -8.490 15.992 1.00 87.19 105 SER A CA 1
ATOM 744 C C . SER A 1 105 ? -13.731 -9.507 15.257 1.00 87.19 105 SER A C 1
ATOM 746 O O . SER A 1 105 ? -12.730 -9.161 14.629 1.00 87.19 105 SER A O 1
ATOM 748 N N . ARG A 1 106 ? -14.087 -10.795 15.347 1.00 83.00 106 ARG A N 1
ATOM 749 C CA . ARG A 1 106 ? -13.324 -11.894 14.715 1.00 83.00 106 ARG A CA 1
ATOM 750 C C . ARG A 1 106 ? -13.276 -11.792 13.191 1.00 83.00 106 ARG A C 1
ATOM 752 O O . ARG A 1 106 ? -12.286 -12.188 12.584 1.00 83.00 106 ARG A O 1
ATOM 759 N N . GLU A 1 107 ? -14.314 -11.224 12.589 1.00 84.44 107 GLU A N 1
ATOM 760 C CA . GLU A 1 107 ? -14.392 -11.016 11.144 1.00 84.44 107 GLU A CA 1
ATOM 761 C C . GLU A 1 107 ? -13.493 -9.870 10.659 1.00 84.44 107 GLU A C 1
ATOM 763 O O . GLU A 1 107 ? -13.230 -9.782 9.468 1.00 84.44 107 GLU A O 1
ATOM 768 N N . ALA A 1 108 ? -12.937 -9.035 11.547 1.00 85.06 108 ALA A N 1
ATOM 769 C CA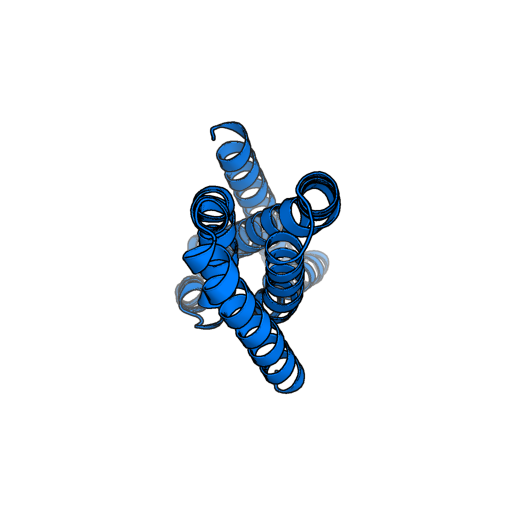 . ALA A 1 108 ? -12.086 -7.908 11.149 1.00 85.06 108 ALA A CA 1
ATOM 770 C C . ALA A 1 108 ? -10.850 -8.327 10.332 1.00 85.06 108 ALA A C 1
ATOM 772 O O . ALA A 1 108 ? -10.384 -7.575 9.477 1.00 85.06 108 ALA A O 1
ATOM 773 N N . LEU A 1 109 ? -10.324 -9.534 10.567 1.00 86.44 109 LEU A N 1
ATOM 774 C CA . LEU A 1 109 ? -9.159 -10.046 9.843 1.00 86.44 109 LEU A CA 1
ATOM 775 C C . LEU A 1 109 ? -9.493 -10.537 8.430 1.00 86.44 109 LEU A C 1
ATOM 777 O O . LEU A 1 109 ? -8.589 -10.595 7.600 1.00 86.44 109 LEU A O 1
ATOM 781 N N . SER A 1 110 ? -10.757 -10.852 8.126 1.00 87.31 110 SER A N 1
ATOM 782 C CA . SER A 1 110 ? -11.144 -11.295 6.778 1.00 87.31 110 SER A CA 1
ATOM 783 C C . SER A 1 110 ? -10.925 -10.195 5.738 1.00 87.31 110 SER A C 1
ATOM 785 O O . SER A 1 110 ? -10.585 -10.493 4.597 1.00 87.31 110 SER A O 1
ATOM 787 N N . VAL A 1 111 ? -10.995 -8.926 6.159 1.00 85.69 111 VAL A N 1
ATOM 788 C CA . VAL A 1 111 ? -10.700 -7.762 5.312 1.00 85.69 111 VAL A CA 1
ATOM 789 C C . VAL A 1 111 ? -9.278 -7.821 4.752 1.00 85.69 111 VAL A C 1
ATOM 791 O O . VAL A 1 111 ? -9.053 -7.384 3.632 1.00 85.69 111 VAL A O 1
ATOM 794 N N . LEU A 1 112 ? -8.313 -8.406 5.471 1.00 86.44 112 LEU A N 1
ATOM 795 C CA . LEU A 1 112 ? -6.926 -8.519 4.997 1.00 86.44 112 LEU A CA 1
ATOM 796 C C . LEU A 1 112 ? -6.753 -9.522 3.843 1.00 86.44 112 LEU A C 1
ATOM 798 O O . LEU A 1 112 ? -5.680 -9.575 3.245 1.00 86.44 112 LEU A O 1
ATOM 802 N N . ILE A 1 113 ? -7.785 -10.311 3.533 1.00 88.81 113 ILE A N 1
ATOM 803 C CA . ILE A 1 113 ? -7.803 -11.279 2.426 1.00 88.81 113 ILE A CA 1
ATOM 804 C C . ILE A 1 113 ? -8.352 -10.628 1.140 1.00 88.81 113 ILE A C 1
ATOM 806 O O . ILE A 1 113 ? -8.411 -11.268 0.092 1.00 88.81 113 ILE A O 1
ATOM 810 N N . ASP A 1 114 ? -8.724 -9.345 1.181 1.00 90.00 114 ASP A N 1
ATOM 811 C CA . ASP A 1 114 ? -9.195 -8.627 -0.002 1.00 90.00 114 ASP A CA 1
ATOM 812 C C . ASP A 1 114 ? -8.146 -8.661 -1.130 1.00 90.00 114 ASP A C 1
ATOM 814 O O . ASP A 1 114 ? -6.956 -8.384 -0.945 1.00 90.00 114 ASP A O 1
ATOM 818 N N . TRP A 1 115 ? -8.599 -8.993 -2.336 1.00 89.62 115 TRP A N 1
ATOM 819 C CA . TRP A 1 115 ? -7.763 -9.075 -3.528 1.00 89.62 115 TRP A CA 1
ATOM 820 C C . TRP A 1 115 ? -7.090 -7.730 -3.859 1.00 89.62 115 TRP A C 1
ATOM 822 O O . TRP A 1 115 ? -6.019 -7.714 -4.470 1.00 89.62 115 TRP A O 1
ATOM 832 N N . GLN A 1 116 ? -7.658 -6.601 -3.420 1.00 90.31 116 GLN A N 1
ATOM 833 C CA . GLN A 1 116 ? -7.088 -5.267 -3.633 1.00 90.31 116 GLN A CA 1
ATOM 834 C C . GLN A 1 116 ? -5.713 -5.088 -2.963 1.00 90.31 116 GLN A C 1
ATOM 836 O O . GLN A 1 116 ? -4.905 -4.274 -3.418 1.00 90.31 116 GLN A O 1
ATOM 841 N N . PHE A 1 117 ? -5.372 -5.891 -1.947 1.00 91.88 117 PHE A N 1
ATOM 842 C CA . PHE A 1 117 ? -4.030 -5.871 -1.352 1.00 91.88 117 PHE A CA 1
ATOM 843 C C . PHE A 1 117 ? -2.928 -6.318 -2.320 1.00 91.88 117 PHE A C 1
ATOM 845 O O . PHE A 1 117 ? -1.769 -5.943 -2.127 1.00 91.88 117 PHE A O 1
ATOM 852 N N . ILE A 1 118 ? -3.262 -7.036 -3.401 1.00 92.31 118 ILE A N 1
ATOM 853 C CA . ILE A 1 118 ? -2.301 -7.400 -4.456 1.00 92.31 118 ILE A CA 1
ATOM 854 C C . ILE A 1 118 ? -1.615 -6.146 -5.020 1.00 92.31 118 ILE A C 1
ATOM 856 O O . ILE A 1 118 ? -0.415 -6.176 -5.288 1.00 92.31 118 ILE A O 1
ATOM 860 N N . PHE A 1 119 ? -2.324 -5.018 -5.128 1.00 92.88 119 PHE A N 1
ATOM 861 C CA . PHE A 1 119 ? -1.748 -3.758 -5.602 1.00 92.88 119 PHE A CA 1
ATOM 862 C C . PHE A 1 119 ? -0.714 -3.176 -4.632 1.00 92.88 119 PHE A C 1
ATOM 864 O O . PHE A 1 119 ? 0.337 -2.703 -5.068 1.00 92.88 119 PHE A O 1
ATOM 871 N N . ALA A 1 120 ? -0.959 -3.266 -3.321 1.00 93.12 120 ALA A N 1
ATOM 872 C CA . ALA A 1 120 ? 0.013 -2.863 -2.305 1.00 93.12 120 ALA A CA 1
ATOM 873 C C . ALA A 1 120 ? 1.294 -3.705 -2.411 1.00 93.12 120 ALA A C 1
ATOM 875 O O . ALA A 1 120 ? 2.401 -3.162 -2.462 1.00 93.12 120 ALA A O 1
ATOM 876 N N . PHE A 1 121 ? 1.147 -5.029 -2.520 1.00 93.50 121 PHE A N 1
ATOM 877 C CA . PHE A 1 121 ? 2.281 -5.935 -2.704 1.00 93.50 121 PHE A CA 1
ATOM 878 C C . PHE A 1 121 ? 3.023 -5.675 -4.017 1.00 93.50 121 PHE A C 1
ATOM 880 O O . PHE A 1 121 ? 4.253 -5.685 -4.023 1.00 93.50 121 PHE A O 1
ATOM 887 N N . ALA A 1 122 ? 2.308 -5.373 -5.103 1.00 93.62 122 ALA A N 1
ATOM 888 C CA . ALA A 1 122 ? 2.909 -5.024 -6.385 1.00 93.62 122 ALA A CA 1
ATOM 889 C C . ALA A 1 122 ? 3.770 -3.755 -6.287 1.00 93.62 122 ALA A C 1
ATOM 891 O O . ALA A 1 122 ? 4.898 -3.754 -6.782 1.00 93.62 122 ALA A O 1
ATOM 892 N N . ILE A 1 123 ? 3.292 -2.707 -5.603 1.00 95.44 123 ILE A N 1
ATOM 893 C CA . ILE A 1 123 ? 4.074 -1.485 -5.351 1.00 95.44 123 ILE A CA 1
ATOM 894 C C . ILE A 1 123 ? 5.350 -1.817 -4.576 1.00 95.44 123 ILE A C 1
ATOM 896 O O . ILE A 1 123 ? 6.440 -1.424 -4.992 1.00 95.44 123 ILE A O 1
ATOM 900 N N . ILE A 1 124 ? 5.230 -2.562 -3.472 1.00 95.19 124 ILE A N 1
ATOM 901 C CA . ILE A 1 124 ? 6.365 -2.917 -2.610 1.00 95.19 124 ILE A CA 1
ATOM 902 C C . ILE A 1 124 ? 7.391 -3.749 -3.388 1.00 95.19 124 ILE A C 1
ATOM 904 O O . ILE A 1 124 ? 8.572 -3.402 -3.416 1.00 95.19 124 ILE A O 1
ATOM 908 N N . ALA A 1 125 ? 6.948 -4.808 -4.067 1.00 94.44 125 ALA A N 1
ATOM 909 C CA . ALA A 1 125 ? 7.814 -5.683 -4.848 1.00 94.44 125 ALA A CA 1
ATOM 910 C C . ALA A 1 125 ? 8.519 -4.919 -5.977 1.00 94.44 125 ALA A C 1
ATOM 912 O O . ALA A 1 125 ? 9.738 -5.031 -6.137 1.00 94.44 125 ALA A O 1
ATOM 913 N N . ALA A 1 126 ? 7.781 -4.088 -6.718 1.00 93.88 126 ALA A N 1
ATOM 914 C CA . ALA A 1 126 ? 8.346 -3.246 -7.765 1.00 93.88 126 ALA A CA 1
ATOM 915 C C . ALA A 1 126 ? 9.358 -2.236 -7.207 1.00 93.88 126 ALA A C 1
ATOM 917 O O . ALA A 1 126 ? 10.377 -1.982 -7.844 1.00 93.88 126 ALA A O 1
ATOM 918 N N . HIS A 1 127 ? 9.114 -1.663 -6.024 1.00 94.69 127 HIS A N 1
ATOM 919 C CA . HIS A 1 127 ? 10.042 -0.719 -5.396 1.00 94.69 127 HIS A CA 1
ATOM 920 C C . HIS A 1 127 ? 11.356 -1.383 -4.994 1.00 94.69 127 HIS A C 1
ATOM 922 O O . HIS A 1 127 ? 12.429 -0.860 -5.291 1.00 94.69 127 HIS A O 1
ATOM 928 N N . LEU A 1 128 ? 11.276 -2.558 -4.367 1.00 93.25 128 LEU A N 1
ATOM 929 C CA . LEU A 1 128 ? 12.450 -3.293 -3.896 1.00 93.25 128 LEU A CA 1
ATOM 930 C C . LEU A 1 128 ? 13.296 -3.848 -5.048 1.00 93.25 128 LEU A C 1
ATOM 932 O O . LEU A 1 128 ? 14.519 -3.901 -4.944 1.00 93.25 128 LEU A O 1
ATOM 936 N N . THR A 1 129 ? 12.662 -4.226 -6.159 1.00 93.12 129 THR A N 1
ATOM 937 C CA . THR A 1 129 ? 13.349 -4.793 -7.332 1.00 93.12 129 THR A CA 1
ATOM 938 C C . THR A 1 129 ? 13.762 -3.746 -8.368 1.00 93.12 129 THR A C 1
ATOM 940 O O . THR A 1 129 ? 14.493 -4.075 -9.299 1.00 93.12 129 THR A O 1
ATOM 943 N N . MET A 1 130 ? 13.376 -2.475 -8.201 1.00 90.19 130 MET A N 1
ATOM 944 C CA . MET A 1 130 ? 13.558 -1.407 -9.196 1.00 90.19 130 MET A CA 1
ATOM 945 C C . MET A 1 130 ? 14.996 -1.278 -9.720 1.00 90.19 130 MET A C 1
ATOM 947 O O . MET A 1 130 ? 15.209 -1.064 -10.915 1.00 90.19 130 MET A O 1
ATOM 951 N N . ASN A 1 131 ? 15.991 -1.424 -8.841 1.00 89.00 131 ASN A N 1
ATOM 952 C CA . ASN A 1 131 ? 17.399 -1.344 -9.233 1.00 89.00 131 ASN A CA 1
ATOM 953 C C . ASN A 1 131 ? 17.803 -2.491 -10.168 1.00 89.00 131 ASN A C 1
ATOM 955 O O . ASN A 1 131 ? 18.515 -2.257 -11.142 1.00 89.00 131 ASN A O 1
ATOM 959 N N . GLU A 1 132 ? 17.308 -3.703 -9.917 1.00 89.12 132 GLU A N 1
ATOM 960 C CA . GLU A 1 132 ? 17.590 -4.863 -10.766 1.00 89.12 132 GLU A CA 1
ATOM 961 C C . GLU A 1 132 ? 16.857 -4.784 -12.102 1.00 89.12 132 GLU A C 1
ATOM 963 O O . GLU A 1 132 ? 17.437 -5.054 -13.156 1.00 89.12 132 GLU A O 1
ATOM 968 N N . LEU A 1 133 ? 15.610 -4.309 -12.083 1.00 86.38 133 LEU A N 1
ATOM 969 C CA . LEU A 1 133 ? 14.813 -4.111 -13.294 1.00 86.38 133 LEU A CA 1
ATOM 970 C C . LEU A 1 133 ? 15.472 -3.129 -14.274 1.00 86.38 133 LEU A C 1
ATOM 972 O O . LEU A 1 133 ? 15.363 -3.291 -15.488 1.00 86.38 133 LEU A O 1
ATOM 976 N N . ARG A 1 134 ? 16.194 -2.128 -13.756 1.00 85.62 134 ARG A N 1
ATOM 977 C CA . ARG A 1 134 ? 16.887 -1.113 -14.565 1.00 85.62 134 ARG A CA 1
ATOM 978 C C . ARG A 1 134 ? 18.283 -1.524 -15.024 1.00 85.62 134 ARG A C 1
ATOM 980 O O . ARG A 1 134 ? 18.847 -0.833 -15.873 1.00 85.62 134 ARG A O 1
ATOM 987 N N . ARG A 1 135 ? 18.843 -2.608 -14.480 1.00 86.25 135 ARG A N 1
ATOM 988 C CA . ARG A 1 135 ? 20.233 -3.013 -14.730 1.00 86.25 135 ARG A CA 1
ATOM 989 C C . ARG A 1 135 ? 20.460 -3.462 -16.171 1.00 86.25 135 ARG A C 1
ATOM 991 O O . ARG A 1 135 ? 21.476 -3.121 -16.768 1.00 86.25 135 ARG A O 1
ATOM 998 N N . ASN A 1 136 ? 19.498 -4.190 -16.735 1.00 90.06 136 ASN A N 1
ATOM 999 C CA . ASN A 1 136 ? 19.588 -4.749 -18.082 1.00 90.06 136 ASN A CA 1
ATOM 1000 C C . ASN A 1 136 ? 18.632 -4.025 -19.032 1.00 90.06 136 ASN A C 1
ATOM 1002 O O . ASN A 1 136 ? 17.464 -3.832 -18.703 1.00 90.06 136 ASN A O 1
ATOM 1006 N N . VAL A 1 137 ? 19.091 -3.704 -20.2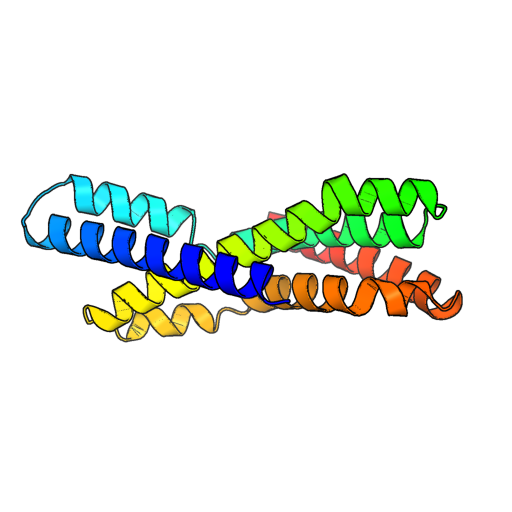47 1.00 88.31 137 VAL A N 1
ATOM 1007 C CA . VAL A 1 137 ? 18.264 -3.026 -21.267 1.00 88.31 137 VAL A CA 1
ATOM 1008 C C . VAL A 1 137 ? 17.010 -3.837 -21.605 1.00 88.31 137 VAL A C 1
ATOM 1010 O O . VAL A 1 137 ? 15.926 -3.276 -21.699 1.00 88.31 137 VAL A O 1
ATOM 1013 N N . LEU A 1 138 ? 17.134 -5.163 -21.713 1.00 91.50 138 LEU A N 1
ATOM 1014 C CA . LEU A 1 138 ? 16.003 -6.044 -22.004 1.00 91.50 138 LEU A CA 1
ATOM 1015 C C . LEU A 1 138 ? 14.944 -6.015 -20.888 1.00 91.50 138 LEU A C 1
ATOM 1017 O O . LEU A 1 138 ? 13.764 -5.838 -21.177 1.00 91.50 138 LEU A O 1
ATOM 1021 N N . LEU A 1 139 ? 15.360 -6.109 -19.617 1.00 90.94 139 LEU A N 1
ATOM 1022 C CA . LEU A 1 139 ? 14.441 -5.997 -18.476 1.00 90.94 139 LEU A CA 1
ATOM 1023 C C . LEU A 1 139 ? 13.789 -4.619 -18.434 1.00 90.94 139 LEU A C 1
ATOM 1025 O O . LEU A 1 139 ? 12.580 -4.515 -18.272 1.00 90.94 139 LEU A O 1
ATOM 1029 N N . ARG A 1 140 ? 14.573 -3.568 -18.662 1.00 90.88 140 ARG A N 1
ATOM 1030 C CA . ARG A 1 140 ? 14.096 -2.188 -18.679 1.00 90.88 140 ARG A CA 1
ATOM 1031 C C . ARG A 1 140 ? 12.985 -1.978 -19.714 1.00 90.88 140 ARG A C 1
ATOM 1033 O O . ARG A 1 140 ? 11.965 -1.378 -19.383 1.00 90.88 140 ARG A O 1
ATOM 1040 N N . THR A 1 141 ? 13.138 -2.504 -20.930 1.00 92.00 141 THR A N 1
ATOM 1041 C CA . THR A 1 141 ? 12.116 -2.384 -21.984 1.00 92.00 141 THR A CA 1
ATOM 1042 C C . THR A 1 141 ? 10.887 -3.250 -21.704 1.00 92.00 141 THR A C 1
ATOM 1044 O O . THR A 1 141 ? 9.764 -2.778 -21.864 1.00 92.00 141 THR A O 1
ATOM 1047 N N . ILE A 1 142 ? 11.065 -4.490 -21.235 1.00 93.94 142 ILE A N 1
ATOM 1048 C CA . ILE A 1 142 ? 9.934 -5.365 -20.881 1.00 93.94 142 ILE A CA 1
ATOM 1049 C C . ILE A 1 142 ? 9.122 -4.746 -19.742 1.00 93.94 142 ILE A C 1
ATOM 1051 O O . ILE A 1 142 ? 7.905 -4.605 -19.847 1.00 93.94 142 ILE A O 1
ATOM 1055 N N . PHE A 1 143 ? 9.789 -4.325 -18.668 1.00 92.81 143 PHE A N 1
ATOM 1056 C CA . PHE A 1 143 ? 9.111 -3.759 -17.510 1.00 92.81 143 PHE A CA 1
ATOM 1057 C C . PHE A 1 143 ? 8.521 -2.381 -17.785 1.00 92.81 143 PHE A C 1
ATOM 1059 O O . PHE A 1 143 ? 7.516 -2.044 -17.171 1.00 92.81 143 PHE A O 1
ATOM 1066 N N . PHE A 1 144 ? 9.053 -1.613 -18.739 1.00 94.38 144 PHE A N 1
ATOM 1067 C CA . PHE A 1 144 ? 8.358 -0.427 -19.238 1.00 94.38 144 PHE A CA 1
ATOM 1068 C C . PHE A 1 144 ? 6.957 -0.779 -19.761 1.00 94.38 144 PHE A C 1
ATOM 1070 O O . PHE A 1 144 ? 5.978 -0.175 -19.326 1.00 94.38 144 PHE A O 1
ATOM 1077 N N . VAL A 1 145 ? 6.848 -1.794 -20.627 1.00 96.12 145 VAL A N 1
ATOM 1078 C CA . VAL A 1 145 ? 5.556 -2.244 -21.172 1.00 96.12 145 VAL A CA 1
ATOM 1079 C C . VAL A 1 145 ? 4.654 -2.795 -20.067 1.00 96.12 145 VAL A C 1
ATOM 1081 O O . VAL A 1 145 ? 3.478 -2.442 -20.009 1.00 96.12 145 VAL A O 1
ATOM 1084 N N . VAL A 1 146 ? 5.201 -3.607 -19.156 1.00 95.94 146 VAL A N 1
ATOM 1085 C CA . VAL A 1 146 ? 4.447 -4.164 -18.018 1.00 95.94 146 VAL A CA 1
ATOM 1086 C C . VAL A 1 146 ? 3.903 -3.058 -17.117 1.00 95.94 146 VAL A C 1
ATOM 1088 O O . VAL A 1 146 ? 2.730 -3.099 -16.758 1.00 95.94 146 VAL A O 1
ATOM 1091 N N . PHE A 1 147 ? 4.711 -2.054 -16.765 1.00 95.94 147 PHE A N 1
ATOM 1092 C CA . PHE A 1 147 ? 4.254 -0.950 -15.924 1.00 95.94 147 PHE A CA 1
ATOM 1093 C C . PHE A 1 147 ? 3.206 -0.091 -16.623 1.00 95.94 147 PHE A C 1
ATOM 1095 O O . PHE A 1 147 ? 2.238 0.295 -15.979 1.00 95.94 147 PHE A O 1
ATOM 1102 N N . LEU A 1 148 ? 3.336 0.146 -17.929 1.00 96.06 148 LEU A N 1
ATOM 1103 C CA . LEU A 1 148 ? 2.335 0.881 -18.704 1.00 96.06 148 LEU A CA 1
ATOM 1104 C C . LEU A 1 148 ? 1.003 0.111 -18.750 1.00 96.06 148 LEU A C 1
ATOM 1106 O O . LEU A 1 148 ? -0.055 0.675 -18.468 1.00 96.06 148 LEU A O 1
ATOM 1110 N N . ALA A 1 149 ? 1.055 -1.198 -19.011 1.00 96.00 149 ALA A N 1
ATOM 1111 C CA . ALA A 1 149 ? -0.117 -2.068 -18.954 1.00 96.00 149 ALA A CA 1
ATOM 1112 C C . ALA A 1 149 ? -0.743 -2.085 -17.550 1.00 96.00 149 ALA A C 1
ATOM 1114 O O . ALA A 1 149 ? -1.962 -1.978 -17.424 1.00 96.00 149 ALA A O 1
ATOM 1115 N N . ALA A 1 150 ? 0.076 -2.148 -16.496 1.00 94.69 150 ALA A N 1
ATOM 1116 C CA . ALA A 1 150 ? -0.387 -2.080 -15.114 1.00 94.69 150 ALA A CA 1
ATOM 1117 C C . ALA A 1 150 ? -1.058 -0.734 -14.802 1.00 94.69 150 ALA A C 1
ATOM 1119 O O . ALA A 1 150 ? -2.117 -0.727 -14.180 1.00 94.69 150 ALA A O 1
ATOM 1120 N N . THR A 1 151 ? -0.510 0.389 -15.276 1.00 94.81 151 THR A N 1
ATOM 1121 C CA . THR A 1 151 ? -1.134 1.714 -15.132 1.00 94.81 151 THR A CA 1
ATOM 1122 C C . THR A 1 151 ? -2.524 1.731 -15.755 1.00 94.81 151 THR A C 1
ATOM 1124 O O . THR A 1 151 ? -3.482 2.139 -15.099 1.00 94.81 151 THR A O 1
ATOM 1127 N N . LEU A 1 152 ? -2.655 1.247 -16.994 1.00 94.38 152 LEU A N 1
ATOM 1128 C CA . LEU A 1 152 ? -3.937 1.198 -17.701 1.00 94.38 152 LEU A CA 1
ATOM 1129 C C . LEU A 1 152 ? -4.936 0.254 -17.022 1.00 94.38 152 LEU A C 1
ATOM 1131 O O . LEU A 1 152 ? -6.097 0.619 -16.849 1.00 94.38 152 LEU A O 1
ATOM 1135 N N . ALA A 1 153 ? -4.486 -0.926 -16.591 1.00 92.38 153 ALA A N 1
ATOM 1136 C CA . ALA A 1 153 ? -5.322 -1.887 -15.879 1.00 92.38 153 ALA A CA 1
ATOM 1137 C C . ALA A 1 153 ? -5.829 -1.322 -14.541 1.00 92.38 153 ALA A C 1
ATOM 1139 O O . ALA A 1 153 ? -7.016 -1.438 -14.234 1.00 92.38 153 ALA A O 1
ATOM 1140 N N . CYS A 1 154 ? -4.958 -0.659 -13.771 1.00 92.19 154 CYS A N 1
ATOM 1141 C CA . CYS A 1 154 ? -5.338 -0.028 -12.507 1.00 92.19 154 CYS A CA 1
ATOM 1142 C C . CYS A 1 154 ? -6.305 1.143 -12.733 1.00 92.19 154 CYS A C 1
ATOM 1144 O O . CYS A 1 154 ? -7.289 1.262 -12.007 1.00 92.19 154 CYS A O 1
ATOM 1146 N N . LEU A 1 155 ? -6.075 1.982 -13.751 1.00 89.75 155 LEU A N 1
ATOM 1147 C CA . LEU A 1 155 ? -6.999 3.066 -14.110 1.00 89.75 155 LEU A CA 1
ATOM 1148 C C . LEU A 1 155 ? -8.378 2.520 -14.481 1.00 89.75 155 LEU A C 1
ATOM 1150 O O . LEU A 1 155 ? -9.379 2.970 -13.932 1.00 89.75 155 LEU A O 1
ATOM 1154 N N . TYR A 1 156 ? -8.430 1.512 -15.353 1.00 90.31 156 TYR A N 1
ATOM 1155 C CA . TYR A 1 156 ? -9.681 0.866 -15.745 1.00 90.31 156 TYR A CA 1
ATOM 1156 C C . TYR A 1 156 ? -10.462 0.336 -14.539 1.00 90.31 156 TYR A C 1
ATOM 1158 O O . TYR A 1 156 ? -11.671 0.545 -14.444 1.00 90.31 156 TYR A O 1
ATOM 1166 N N . TRP A 1 157 ? -9.774 -0.321 -13.603 1.00 85.12 157 TRP A N 1
ATOM 1167 C CA . TRP A 1 157 ? -10.419 -0.868 -12.414 1.00 85.12 157 TRP A CA 1
ATOM 1168 C C . TRP A 1 157 ? -10.849 0.218 -11.424 1.00 85.12 157 TRP A C 1
ATOM 1170 O O . TRP A 1 157 ? -11.902 0.094 -10.807 1.00 85.12 157 TRP A O 1
ATOM 1180 N N . THR A 1 158 ? -10.086 1.310 -11.320 1.00 80.38 158 THR A N 1
ATOM 1181 C CA . THR A 1 158 ? -10.437 2.465 -10.477 1.00 80.38 158 THR A CA 1
ATOM 1182 C C . THR A 1 158 ? -11.767 3.088 -10.908 1.00 80.38 158 THR A C 1
ATOM 1184 O O . THR A 1 158 ? -12.543 3.484 -10.055 1.00 80.38 158 THR A O 1
ATOM 1187 N N . PHE A 1 159 ? -12.071 3.138 -12.210 1.00 74.69 159 PHE A N 1
ATOM 1188 C CA . PHE A 1 159 ? -13.356 3.662 -12.701 1.00 74.69 159 PHE A CA 1
ATOM 1189 C C . PHE A 1 159 ? -14.550 2.714 -12.502 1.00 74.69 159 PHE A C 1
ATOM 1191 O O . PHE A 1 159 ? -15.686 3.119 -12.740 1.00 74.69 159 PHE A O 1
ATOM 1198 N N . ARG A 1 160 ? -14.311 1.451 -12.130 1.00 67.31 160 ARG A N 1
ATOM 1199 C CA . ARG A 1 160 ? -15.366 0.451 -11.896 1.00 67.31 160 ARG A CA 1
ATOM 1200 C C . ARG A 1 160 ? -15.703 0.234 -10.419 1.00 67.31 160 ARG A C 1
ATOM 1202 O O . ARG A 1 160 ? -16.731 -0.386 -10.156 1.00 67.31 160 ARG A O 1
ATOM 1209 N N . LEU A 1 161 ? -14.826 0.655 -9.508 1.00 63.88 161 LEU A N 1
ATOM 1210 C CA . LEU A 1 161 ? -15.005 0.576 -8.054 1.00 63.88 161 LEU A CA 1
ATOM 1211 C C . LEU A 1 161 ? -15.794 1.781 -7.543 1.00 63.88 161 LEU A C 1
ATOM 1213 O O . LEU A 1 161 ? -16.589 1.570 -6.604 1.00 63.88 161 LEU A O 1
#

Secondary structure (DSSP, 8-state):
-HHHHHHHHHHHHHHHHHHHHHHHHHHTT-HHHHHHHHHHHHHS-GGGHHHHHHHHHHHHHHHHHS-HHHHHHHIIIIIHHHHHHHHHHHHHHHHHHHHHHHTT-GGGGGGGG-TTHHHHHHHHHHHHHHHHHTTSHHHHHHHHHHHHHHHHHHHHHHTT-

Sequence (161 aa):
MNRTVSAFLLVGVLTALLAVLSIALVNKGYGFGALGSGRLDNIASAATFVPLAAIYSLAAALMMLLPLRAAGFVHANAAGPLYSTALVLLSTIIGVQAARFAFGSREALSVLIDWQFIFAFAIIAAHLTMNELRRNVLLRTIFFVVFLAATLACLYWTFRL